Protein AF-A0A1S0TUX2-F1 (afdb_monomer_lite)

Secondary structure (DSSP, 8-state):
---SSSS-HHHHHHHHHHHHHHHHHHHHHHHHHHHHHHHHH--SSS-HHHHHHHHHHHHHHHHHHHHHHHHHHHHHHHHHHHHHHHHHHHHHHHHHHHTT-

Structure (mmCIF, N/CA/C/O backbone):
data_AF-A0A1S0TUX2-F1
#
_entry.id   AF-A0A1S0TUX2-F1
#
loop_
_atom_site.group_PDB
_atom_site.id
_atom_site.type_symbol
_atom_site.label_atom_id
_atom_site.label_alt_id
_atom_site.label_comp_id
_atom_site.label_asym_id
_atom_site.label_entity_id
_atom_site.label_seq_id
_atom_site.pdbx_PDB_ins_code
_atom_site.Cartn_x
_atom_site.Cartn_y
_atom_site.Cartn_z
_atom_site.occupancy
_atom_site.B_iso_or_equiv
_atom_site.auth_seq_id
_atom_site.auth_comp_id
_atom_site.auth_asym_id
_atom_site.auth_atom_id
_atom_site.pdbx_PDB_model_num
ATOM 1 N N . MET A 1 1 ? 11.497 -15.863 -31.016 1.00 40.25 1 MET A N 1
ATOM 2 C CA . MET A 1 1 ? 10.379 -15.777 -30.049 1.00 40.25 1 MET A CA 1
ATOM 3 C C . MET A 1 1 ? 10.828 -14.872 -28.904 1.00 40.25 1 MET A C 1
ATOM 5 O O . MET A 1 1 ? 10.966 -15.331 -27.785 1.00 40.25 1 MET A O 1
ATOM 9 N N . GLU A 1 2 ? 11.103 -13.600 -29.212 1.00 45.62 2 GLU A N 1
ATOM 10 C CA . GLU A 1 2 ? 11.770 -12.631 -28.312 1.00 45.62 2 GLU A CA 1
ATOM 11 C C . GLU A 1 2 ? 11.108 -11.239 -28.382 1.00 45.62 2 GLU A C 1
ATOM 13 O O . GLU A 1 2 ? 11.702 -10.223 -28.053 1.00 45.62 2 GLU A O 1
ATOM 18 N N . GLU A 1 3 ? 9.842 -11.183 -28.801 1.00 41.94 3 GLU A N 1
ATOM 19 C CA . GLU A 1 3 ? 9.097 -9.928 -29.008 1.00 41.94 3 GLU A CA 1
ATOM 20 C C . GLU A 1 3 ? 8.138 -9.598 -27.839 1.00 41.94 3 GLU A C 1
ATOM 22 O O . GLU A 1 3 ? 7.214 -8.806 -27.996 1.00 41.94 3 GLU A O 1
ATOM 27 N N . LEU A 1 4 ? 8.312 -10.201 -26.651 1.00 47.91 4 LEU A N 1
ATOM 28 C CA . LEU A 1 4 ? 7.340 -10.095 -25.546 1.00 47.91 4 LEU A CA 1
ATOM 29 C C . LEU A 1 4 ? 7.915 -9.587 -24.209 1.00 47.91 4 LEU A C 1
ATOM 31 O O . LEU A 1 4 ? 7.454 -10.013 -23.152 1.00 47.91 4 LEU A O 1
ATOM 35 N N . GLU A 1 5 ? 8.882 -8.665 -24.217 1.00 50.88 5 GLU A N 1
ATOM 36 C CA . GLU A 1 5 ? 9.395 -8.084 -22.956 1.00 50.88 5 GLU A CA 1
ATOM 37 C C . GLU A 1 5 ? 9.461 -6.548 -22.897 1.00 50.88 5 GLU A C 1
ATOM 39 O O . GLU A 1 5 ? 9.596 -5.994 -21.810 1.00 50.88 5 GLU A O 1
ATOM 44 N N . VAL A 1 6 ? 9.235 -5.825 -24.003 1.00 55.56 6 VAL A N 1
ATOM 45 C CA . VAL A 1 6 ? 9.420 -4.353 -24.035 1.00 55.56 6 VAL A CA 1
ATOM 46 C C . VAL A 1 6 ? 8.102 -3.549 -24.065 1.00 55.56 6 VAL A C 1
ATOM 48 O O . VAL A 1 6 ? 8.083 -2.383 -23.680 1.00 55.56 6 VAL A O 1
ATOM 51 N N . THR A 1 7 ? 6.955 -4.167 -24.381 1.00 47.88 7 THR A N 1
ATOM 52 C CA . THR A 1 7 ? 5.625 -3.499 -24.392 1.00 47.88 7 THR A CA 1
ATOM 53 C C . THR A 1 7 ? 4.766 -3.806 -23.145 1.00 47.88 7 THR A C 1
ATOM 55 O O . THR A 1 7 ? 3.688 -3.246 -22.973 1.00 47.88 7 THR A O 1
ATOM 58 N N . ARG A 1 8 ? 5.241 -4.657 -22.218 1.00 52.38 8 ARG A N 1
ATOM 59 C CA . ARG A 1 8 ? 4.504 -5.140 -21.020 1.00 52.38 8 ARG A CA 1
ATOM 60 C C . ARG A 1 8 ? 4.557 -4.191 -19.805 1.00 52.38 8 ARG A C 1
ATOM 62 O O . ARG A 1 8 ? 4.007 -4.493 -18.746 1.00 52.38 8 ARG A O 1
ATOM 69 N N . HIS A 1 9 ? 5.196 -3.032 -19.936 1.00 56.84 9 HIS A N 1
ATOM 70 C CA . HIS A 1 9 ? 5.366 -2.083 -18.834 1.00 56.84 9 HIS A CA 1
ATOM 71 C C . HIS A 1 9 ? 4.068 -1.489 -18.229 1.00 56.84 9 HIS A C 1
ATOM 73 O O . HIS A 1 9 ? 4.050 -1.309 -17.010 1.00 56.84 9 HIS A O 1
ATOM 79 N N . PRO A 1 10 ? 2.966 -1.229 -18.970 1.00 59.91 10 PRO A N 1
ATOM 80 C CA . PRO A 1 10 ? 1.741 -0.710 -18.358 1.00 59.91 10 PRO A CA 1
ATOM 81 C C . PRO A 1 10 ? 0.923 -1.808 -17.666 1.00 59.91 10 PRO A C 1
ATOM 83 O O . PRO A 1 10 ? 0.362 -1.567 -16.603 1.00 59.91 10 PRO A O 1
ATOM 86 N N . THR A 1 11 ? 0.876 -3.025 -18.216 1.00 68.38 11 THR A N 1
ATOM 87 C CA . THR A 1 11 ? -0.034 -4.086 -17.752 1.00 68.38 11 THR A CA 1
ATOM 88 C C . THR A 1 11 ? 0.420 -4.722 -16.443 1.00 68.38 11 THR A C 1
ATOM 90 O O . THR A 1 11 ? -0.412 -5.020 -15.595 1.00 68.38 11 THR A O 1
ATOM 93 N N . LEU A 1 12 ? 1.727 -4.916 -16.241 1.00 70.00 12 LEU A N 1
ATOM 94 C CA . LEU A 1 12 ? 2.244 -5.503 -14.999 1.00 70.00 12 LEU A CA 1
ATOM 95 C C . LEU A 1 12 ? 2.072 -4.550 -13.810 1.00 70.00 12 LEU A C 1
ATOM 97 O O . LEU A 1 12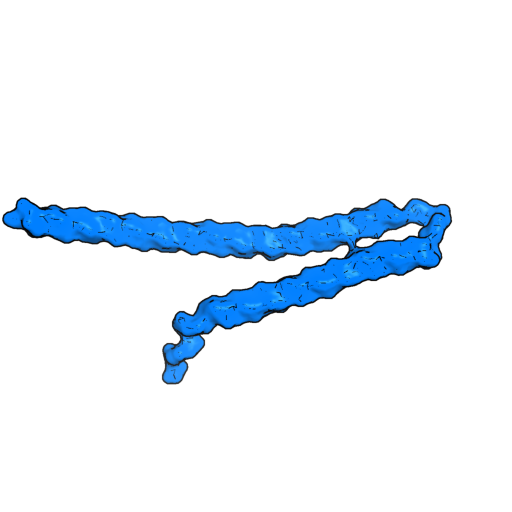 ? 1.669 -4.980 -12.729 1.00 70.00 12 LEU A O 1
ATOM 101 N N . LEU A 1 13 ? 2.308 -3.252 -14.031 1.00 71.94 13 LEU A N 1
ATOM 102 C CA . LEU A 1 13 ? 1.994 -2.209 -13.057 1.00 71.94 13 LEU A CA 1
ATOM 103 C C . LEU A 1 13 ? 0.492 -2.176 -12.772 1.00 71.94 13 LEU A C 1
ATOM 105 O O . LEU A 1 13 ? 0.114 -2.197 -11.610 1.00 71.94 13 LEU A O 1
ATOM 109 N N . LEU A 1 14 ? -0.363 -2.217 -13.799 1.00 74.38 14 LEU A N 1
ATOM 110 C CA . LEU A 1 14 ? -1.822 -2.266 -13.630 1.00 74.38 14 LEU A CA 1
ATOM 111 C C . LEU A 1 14 ? -2.277 -3.472 -12.804 1.00 74.38 14 LEU A C 1
ATOM 113 O O . LEU A 1 14 ? -3.092 -3.316 -11.902 1.00 74.38 14 LEU A O 1
ATOM 117 N N . ILE A 1 15 ? -1.726 -4.656 -13.074 1.00 80.38 15 ILE A N 1
ATOM 118 C CA . ILE A 1 15 ? -2.027 -5.884 -12.328 1.00 80.38 15 ILE A CA 1
ATOM 119 C C . ILE A 1 15 ? -1.545 -5.761 -10.881 1.00 80.38 15 ILE A C 1
ATOM 121 O O . ILE A 1 15 ? -2.283 -6.106 -9.963 1.00 80.38 15 ILE A O 1
ATOM 125 N N . THR A 1 16 ? -0.340 -5.229 -10.667 1.00 76.00 16 THR A N 1
ATOM 126 C CA . THR A 1 16 ? 0.236 -5.044 -9.328 1.00 76.00 16 THR A CA 1
ATOM 127 C C . THR A 1 16 ? -0.584 -4.041 -8.523 1.00 76.00 16 THR A C 1
ATOM 129 O O . THR A 1 16 ? -1.006 -4.349 -7.412 1.00 76.00 16 THR A O 1
ATOM 132 N N . TYR A 1 17 ? -0.893 -2.878 -9.101 1.00 76.81 17 TYR A N 1
ATOM 133 C CA . TYR A 1 17 ? -1.746 -1.866 -8.483 1.00 76.81 17 TYR A CA 1
ATOM 134 C C . TYR A 1 17 ? -3.151 -2.406 -8.216 1.00 76.81 17 TYR A C 1
ATOM 136 O O . TYR A 1 17 ? -3.661 -2.237 -7.115 1.00 76.81 17 TYR A O 1
ATOM 144 N N . SER A 1 18 ? -3.766 -3.097 -9.177 1.00 82.69 18 SER A N 1
ATOM 145 C CA . SER A 1 18 ? -5.102 -3.681 -9.023 1.00 82.69 18 SER A CA 1
ATOM 146 C C . SER A 1 18 ? -5.150 -4.729 -7.909 1.00 82.69 18 SER A C 1
ATOM 148 O O . SER A 1 18 ? -6.035 -4.671 -7.053 1.00 82.69 18 SER A O 1
ATOM 150 N N . ALA A 1 19 ? -4.181 -5.646 -7.862 1.00 82.50 19 ALA A N 1
ATOM 151 C CA . ALA A 1 19 ? -4.088 -6.659 -6.813 1.00 82.50 19 ALA A CA 1
ATOM 152 C C . ALA A 1 19 ? -3.920 -6.018 -5.429 1.00 82.50 19 ALA A C 1
ATOM 154 O O . ALA A 1 19 ? -4.586 -6.406 -4.470 1.00 82.50 19 ALA A O 1
ATOM 155 N N . PHE A 1 20 ? -3.089 -4.983 -5.341 1.00 82.00 20 PHE A N 1
ATOM 156 C CA . PHE A 1 20 ? -2.847 -4.256 -4.105 1.00 82.00 20 PHE A CA 1
ATOM 157 C C . PHE A 1 20 ? -4.086 -3.482 -3.636 1.00 82.00 20 PHE A C 1
ATOM 159 O O . PHE A 1 20 ? -4.488 -3.615 -2.485 1.00 82.00 20 PHE A O 1
ATOM 166 N N . TYR A 1 21 ? -4.754 -2.745 -4.529 1.00 78.44 21 TYR A N 1
ATOM 167 C CA . TYR A 1 21 ? -6.021 -2.062 -4.232 1.00 78.44 21 TYR A CA 1
ATOM 168 C C . TYR A 1 21 ? -7.117 -3.039 -3.788 1.00 78.44 21 TYR A C 1
ATOM 170 O O . TYR A 1 21 ? -7.888 -2.731 -2.882 1.00 78.44 21 TYR A O 1
ATOM 178 N N . SER A 1 22 ? -7.162 -4.233 -4.379 1.00 86.38 22 SER A N 1
ATOM 179 C CA . SER A 1 22 ? -8.104 -5.285 -3.982 1.00 86.38 22 SER A CA 1
ATOM 180 C C . SER A 1 22 ? -7.792 -5.821 -2.581 1.00 86.38 22 SER A C 1
ATOM 182 O O . SER A 1 22 ? -8.696 -5.974 -1.761 1.00 86.38 22 SER A O 1
ATOM 184 N N . ALA A 1 23 ? -6.511 -6.051 -2.274 1.00 82.06 23 ALA A N 1
ATOM 185 C CA . ALA A 1 23 ? -6.067 -6.462 -0.944 1.00 82.06 23 ALA A CA 1
ATOM 186 C C . ALA A 1 23 ? -6.382 -5.392 0.111 1.00 82.06 23 ALA A C 1
ATOM 188 O O . ALA A 1 23 ? -6.872 -5.723 1.187 1.00 82.06 23 ALA A O 1
ATOM 189 N N . LEU A 1 24 ? -6.186 -4.113 -0.219 1.00 84.12 24 LEU A N 1
ATOM 190 C CA . LEU A 1 24 ? -6.557 -2.989 0.639 1.00 84.12 24 LEU A CA 1
ATOM 191 C C . LEU A 1 24 ? -8.047 -2.932 0.915 1.00 84.12 24 LEU A C 1
ATOM 193 O O . LEU A 1 24 ? -8.453 -2.704 2.050 1.00 84.12 24 LEU A O 1
ATOM 197 N N . PHE A 1 25 ? -8.854 -3.119 -0.126 1.00 83.62 25 PHE A N 1
ATOM 198 C CA . PHE A 1 25 ? -10.298 -3.100 0.001 1.00 83.62 25 PHE A CA 1
ATOM 199 C C . PHE A 1 25 ? -10.768 -4.203 0.946 1.00 83.62 25 PHE A C 1
ATOM 201 O O . PHE A 1 25 ? -11.512 -3.922 1.880 1.00 83.62 25 PHE A O 1
ATOM 208 N N . LEU A 1 26 ? -10.276 -5.433 0.767 1.00 85.56 26 LEU A N 1
ATOM 209 C CA . LEU A 1 26 ? -10.592 -6.547 1.659 1.00 85.56 26 LEU A CA 1
ATOM 210 C C . LEU A 1 26 ? -10.097 -6.290 3.079 1.00 85.56 26 LEU A C 1
ATOM 212 O O . LEU A 1 26 ? -10.840 -6.510 4.027 1.00 85.56 26 LEU A O 1
ATOM 216 N N . LEU A 1 27 ? -8.873 -5.794 3.236 1.00 82.00 27 LEU A N 1
ATOM 217 C CA . LEU A 1 27 ? -8.276 -5.564 4.542 1.00 82.00 27 LEU A CA 1
ATOM 218 C C . LEU A 1 27 ? -8.973 -4.415 5.298 1.00 82.00 27 LEU A C 1
ATOM 220 O O . LEU A 1 27 ? -9.202 -4.517 6.501 1.00 82.00 27 LEU A O 1
ATOM 224 N N . GLY A 1 28 ? -9.421 -3.378 4.586 1.00 77.38 28 GLY A N 1
ATOM 225 C CA . GLY A 1 28 ? -10.292 -2.330 5.116 1.00 77.38 28 GLY A CA 1
ATOM 226 C C . GLY A 1 28 ? -11.699 -2.839 5.440 1.00 77.38 28 GLY A C 1
ATOM 227 O O . GLY A 1 28 ? -12.260 -2.467 6.470 1.00 77.38 28 GLY A O 1
ATOM 228 N N . LEU A 1 29 ? -12.264 -3.731 4.619 1.00 82.88 29 LEU A N 1
ATOM 229 C CA . LEU A 1 29 ? -13.546 -4.379 4.906 1.00 82.88 29 LEU A CA 1
ATOM 230 C C . LEU A 1 29 ? -13.446 -5.240 6.171 1.00 82.88 29 LEU A C 1
ATOM 232 O O . LEU A 1 29 ? -14.315 -5.162 7.037 1.00 82.88 29 LEU A O 1
ATOM 236 N N . PHE A 1 30 ? -12.370 -6.018 6.309 1.00 80.88 30 PHE A N 1
ATOM 237 C CA . PHE A 1 30 ? -12.092 -6.844 7.479 1.00 80.88 30 PHE A CA 1
ATOM 238 C C . PHE A 1 30 ? -11.863 -5.992 8.724 1.00 80.88 30 PHE A C 1
ATOM 240 O O . PHE A 1 30 ? -12.530 -6.236 9.721 1.00 80.88 30 PHE A O 1
ATOM 247 N N . GLY A 1 31 ? -11.014 -4.961 8.673 1.00 76.12 31 GLY A N 1
ATOM 248 C CA . GLY A 1 31 ? -10.773 -4.070 9.815 1.00 76.12 31 GLY A CA 1
ATOM 249 C C . GLY A 1 31 ? -12.053 -3.394 10.318 1.00 76.12 31 GLY A C 1
ATOM 250 O O . GLY A 1 31 ? -12.313 -3.373 11.521 1.00 76.12 31 GLY A O 1
ATOM 251 N N . ASN A 1 32 ? -12.908 -2.931 9.399 1.00 76.44 32 ASN A N 1
ATOM 252 C CA . ASN A 1 32 ? -14.202 -2.338 9.746 1.00 76.44 32 ASN A CA 1
ATOM 253 C C . ASN A 1 32 ? -15.213 -3.371 10.266 1.00 76.44 32 ASN A C 1
ATOM 255 O O . ASN A 1 32 ? -15.888 -3.126 11.264 1.00 76.44 32 ASN A O 1
ATOM 259 N N . THR A 1 33 ? -15.311 -4.541 9.632 1.00 78.44 33 THR A N 1
ATOM 260 C CA . THR A 1 33 ? -16.252 -5.597 10.047 1.00 78.44 33 THR A CA 1
ATOM 261 C C . THR A 1 33 ? -15.866 -6.172 11.404 1.00 78.44 33 THR A C 1
ATOM 263 O O . THR A 1 33 ? -16.732 -6.397 12.242 1.00 78.44 33 THR A O 1
ATOM 266 N N . PHE A 1 34 ? -14.570 -6.363 11.652 1.00 73.00 34 PHE A N 1
ATOM 267 C CA . PHE A 1 34 ? -14.051 -6.845 12.927 1.00 73.00 34 PHE A CA 1
ATOM 268 C C . PHE A 1 34 ? -14.357 -5.829 14.035 1.00 73.00 34 PHE A C 1
ATOM 270 O O . PHE A 1 34 ? -14.909 -6.203 15.068 1.00 73.00 34 PHE A O 1
ATOM 277 N N . ALA A 1 35 ? -14.118 -4.535 13.783 1.00 68.19 35 ALA A N 1
ATOM 278 C CA . ALA A 1 35 ? -14.469 -3.459 14.712 1.00 68.19 35 ALA A CA 1
ATOM 279 C C . ALA A 1 35 ? -15.957 -3.454 15.090 1.00 68.19 35 ALA A C 1
ATOM 281 O O . ALA A 1 35 ? -16.286 -3.352 16.270 1.00 68.19 35 ALA A O 1
ATOM 282 N N . VAL A 1 36 ? -16.857 -3.622 14.119 1.00 75.00 36 VAL A N 1
ATOM 283 C CA . VAL A 1 36 ? -18.304 -3.674 14.384 1.00 75.00 36 VAL A CA 1
ATOM 284 C C . VAL A 1 36 ? -18.697 -4.963 15.111 1.00 75.00 36 VAL A C 1
ATOM 286 O O . VAL A 1 36 ? -19.446 -4.918 16.084 1.00 75.00 36 VAL A O 1
ATOM 289 N N . LEU A 1 37 ? -18.172 -6.112 14.683 1.00 73.94 37 LEU A N 1
ATOM 290 C CA . LEU A 1 37 ? -18.492 -7.413 15.269 1.00 73.94 37 LEU A CA 1
ATOM 291 C C . LEU A 1 37 ? -18.065 -7.493 16.742 1.00 73.94 37 LEU A C 1
ATOM 293 O O . LEU A 1 37 ? -18.798 -8.017 17.575 1.00 73.94 37 LEU A O 1
ATOM 297 N N . SER A 1 38 ? -16.930 -6.891 17.086 1.00 65.81 38 SER A N 1
ATOM 298 C CA . SER A 1 38 ? -16.474 -6.736 18.468 1.00 65.81 38 SER A CA 1
ATOM 299 C C . SER A 1 38 ? -17.478 -6.064 19.387 1.00 65.81 38 SER A C 1
ATOM 301 O O . SER A 1 38 ? -17.780 -6.563 20.472 1.00 65.81 38 SER A O 1
ATOM 303 N N . VAL A 1 39 ? -17.999 -4.924 18.924 1.00 69.31 39 VAL A N 1
ATOM 304 C CA . VAL A 1 39 ? -18.927 -4.081 19.675 1.00 69.31 39 VAL A CA 1
ATOM 305 C C . VAL A 1 39 ? -20.210 -4.850 19.973 1.00 69.31 39 VAL A C 1
ATOM 307 O O . VAL A 1 39 ? -20.806 -4.664 21.030 1.00 69.31 39 VAL A O 1
ATOM 310 N N . ILE A 1 40 ? -20.608 -5.747 19.067 1.00 68.81 40 ILE A N 1
ATOM 311 C CA . ILE A 1 40 ? -21.800 -6.583 19.222 1.00 68.81 40 ILE A CA 1
ATOM 312 C C . ILE A 1 40 ? -21.543 -7.757 20.182 1.00 68.81 40 ILE A C 1
ATOM 314 O O . ILE A 1 40 ? -22.437 -8.118 20.944 1.00 68.81 40 ILE A O 1
ATOM 318 N N . ILE A 1 41 ? -20.345 -8.356 20.169 1.00 69.06 41 ILE A N 1
ATOM 319 C CA . ILE A 1 41 ? -20.062 -9.586 20.929 1.00 69.06 41 ILE A CA 1
ATOM 320 C C . ILE A 1 41 ? -19.697 -9.306 22.403 1.00 69.06 41 ILE A C 1
ATOM 322 O O . ILE A 1 41 ? -20.100 -10.085 23.265 1.00 69.06 41 ILE A O 1
ATOM 326 N N . HIS A 1 42 ? -18.989 -8.217 22.742 1.00 59.97 42 HIS A N 1
ATOM 327 C CA . HIS A 1 42 ? -18.531 -7.976 24.127 1.00 59.97 42 HIS A CA 1
ATOM 328 C C . HIS A 1 42 ? -18.671 -6.510 24.599 1.00 59.97 42 HIS A C 1
ATOM 330 O O . HIS A 1 42 ? -17.718 -5.736 24.518 1.00 59.97 42 HIS A O 1
ATOM 336 N N . PRO A 1 43 ? -19.820 -6.117 25.183 1.00 59.06 43 PRO A N 1
ATOM 337 C CA . PRO A 1 43 ? -20.062 -4.736 25.620 1.00 59.06 43 PRO A CA 1
ATOM 338 C C . PRO A 1 43 ? -19.462 -4.327 26.987 1.00 59.06 43 PRO A C 1
ATOM 340 O O . PRO A 1 43 ? -19.576 -3.163 27.356 1.00 59.06 43 PRO A O 1
ATOM 343 N N . GLN A 1 44 ? -18.860 -5.234 27.775 1.00 57.31 44 GLN A N 1
ATOM 344 C CA . GLN A 1 44 ? -18.706 -5.029 29.237 1.00 57.31 44 GLN A CA 1
ATOM 345 C C . GLN A 1 44 ? -17.271 -4.914 29.792 1.00 57.31 44 GLN A C 1
ATOM 347 O O . GLN A 1 44 ? -17.103 -4.539 30.949 1.00 57.31 44 GLN A O 1
ATOM 352 N N . LEU A 1 45 ? -16.213 -5.185 29.024 1.00 44.72 45 LEU A N 1
ATOM 353 C CA . LEU A 1 45 ? -14.828 -5.020 29.492 1.00 44.72 45 LEU A CA 1
ATOM 354 C C . LEU A 1 45 ? -14.008 -4.412 28.353 1.00 44.72 45 LEU A C 1
ATOM 356 O O . LEU A 1 45 ? -13.995 -4.977 27.267 1.00 44.72 45 LEU A O 1
ATOM 360 N N . ARG A 1 46 ? -13.394 -3.240 28.586 1.00 56.88 46 ARG A N 1
ATOM 361 C CA . ARG A 1 46 ? -12.469 -2.513 27.685 1.00 56.88 46 ARG A CA 1
ATOM 362 C C . ARG A 1 46 ? -12.019 -3.320 26.455 1.00 56.88 46 ARG A C 1
ATOM 364 O O . ARG A 1 46 ? -11.139 -4.158 26.598 1.00 56.88 46 ARG A O 1
ATOM 371 N N . SER A 1 47 ? -12.504 -3.005 25.255 1.00 58.72 47 SER A N 1
ATOM 372 C CA . SER A 1 47 ? -11.722 -3.341 24.052 1.00 58.72 47 SER A CA 1
ATOM 373 C C . SER A 1 47 ? -12.082 -2.556 22.784 1.00 58.72 47 SER A C 1
ATOM 375 O O . SER A 1 47 ? -11.547 -2.836 21.720 1.00 58.72 47 SER A O 1
ATOM 377 N N . SER A 1 48 ? -12.884 -1.483 22.852 1.00 53.75 48 SER A N 1
ATOM 378 C CA . SER A 1 48 ? -12.953 -0.536 21.719 1.00 53.75 48 SER A CA 1
ATOM 379 C C . SER A 1 48 ? -11.554 -0.018 21.338 1.00 53.75 48 SER A C 1
ATOM 381 O O . SER A 1 48 ? -11.282 0.244 20.171 1.00 53.75 48 SER A O 1
ATOM 383 N N . THR A 1 49 ? -10.642 0.061 22.316 1.00 66.94 49 THR A N 1
ATOM 384 C CA . THR A 1 49 ? -9.238 0.441 22.126 1.00 66.94 49 THR A CA 1
ATOM 385 C C . TH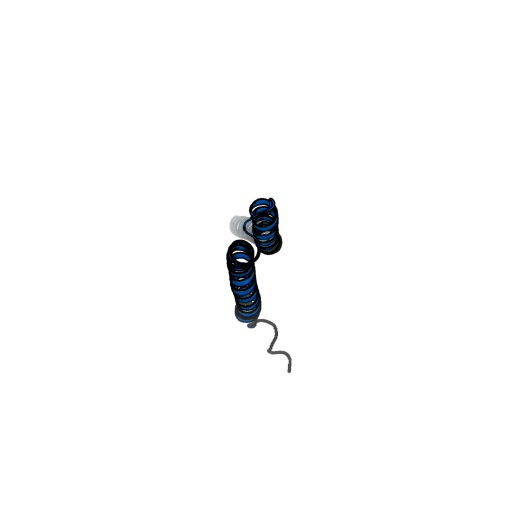R A 1 49 ? -8.411 -0.614 21.383 1.00 66.94 49 THR A C 1
ATOM 387 O O . THR A 1 49 ? -7.669 -0.219 20.494 1.00 66.94 49 THR A O 1
ATOM 390 N N . ASP A 1 50 ? -8.540 -1.923 21.648 1.00 69.50 50 ASP A N 1
ATOM 391 C CA . ASP A 1 50 ? -7.752 -2.929 20.900 1.00 69.50 50 ASP A CA 1
ATOM 392 C C . ASP A 1 50 ? -8.194 -3.028 19.438 1.00 69.50 50 ASP A C 1
ATOM 394 O O . ASP A 1 50 ? -7.378 -3.268 18.551 1.00 69.50 50 ASP A O 1
ATOM 398 N N . TYR A 1 51 ? -9.473 -2.772 19.156 1.00 67.31 51 TYR A N 1
ATOM 399 C CA . TYR A 1 51 ? -9.973 -2.700 17.783 1.00 67.31 51 TYR A CA 1
ATOM 400 C C . TYR A 1 51 ? -9.529 -1.435 17.063 1.00 67.31 51 TYR A C 1
ATOM 402 O O . TYR A 1 51 ? -9.179 -1.495 15.885 1.00 67.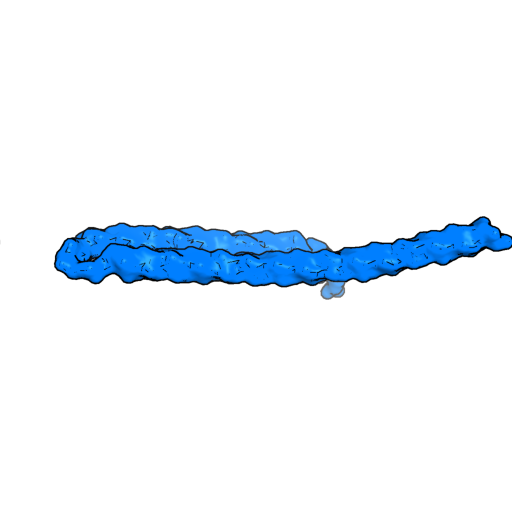31 51 TYR A O 1
ATOM 410 N N . LEU A 1 52 ? -9.486 -0.303 17.769 1.00 68.75 52 LEU A N 1
ATOM 411 C CA . LEU A 1 52 ? -8.885 0.918 17.246 1.00 68.75 52 LEU A CA 1
ATOM 412 C C . LEU A 1 52 ? -7.401 0.693 16.926 1.00 68.75 52 LEU A C 1
ATOM 414 O O . LEU A 1 52 ? -6.957 1.057 15.844 1.00 68.75 52 LEU A O 1
ATOM 418 N N . ILE A 1 53 ? -6.656 0.042 17.827 1.00 81.00 53 ILE A N 1
ATOM 419 C CA . ILE A 1 53 ? -5.240 -0.297 17.631 1.00 81.00 53 ILE A CA 1
ATOM 420 C C . ILE A 1 53 ? -5.073 -1.252 16.446 1.00 81.00 53 ILE A C 1
ATOM 422 O O . ILE A 1 53 ? -4.189 -1.044 15.622 1.00 81.00 53 ILE A O 1
ATOM 426 N N . SER A 1 54 ? -5.933 -2.263 16.312 1.00 76.12 54 SER A N 1
ATOM 427 C CA . SER A 1 54 ? -5.885 -3.215 15.199 1.00 76.12 54 SER A CA 1
ATOM 428 C C . SER A 1 54 ? -6.207 -2.558 13.853 1.00 76.12 54 SER A C 1
ATOM 430 O O . SER A 1 54 ? -5.471 -2.757 12.887 1.00 76.12 54 SER A O 1
ATOM 432 N N . SER A 1 55 ? -7.255 -1.733 13.781 1.00 78.06 55 SER A N 1
ATOM 433 C CA . SER A 1 55 ? -7.630 -0.998 12.566 1.00 78.06 55 SER A CA 1
ATOM 434 C C . SER A 1 55 ? -6.566 0.035 12.179 1.00 78.06 55 SER A C 1
ATOM 436 O O . SER A 1 55 ? -6.187 0.121 11.012 1.00 78.06 55 SER A O 1
ATOM 438 N N . LEU A 1 56 ? -6.000 0.745 13.162 1.00 83.25 56 LEU A N 1
ATOM 439 C CA . LEU A 1 56 ? -4.902 1.687 12.952 1.00 83.25 56 LEU A CA 1
ATOM 440 C C . LEU A 1 56 ? -3.629 0.974 12.479 1.00 83.25 56 LEU A C 1
ATOM 442 O O . LEU A 1 56 ? -3.033 1.404 11.502 1.00 83.25 56 LEU A O 1
ATOM 446 N N . ALA A 1 57 ? -3.258 -0.157 13.088 1.00 84.31 57 ALA A N 1
ATOM 447 C CA . ALA A 1 57 ? -2.116 -0.963 12.648 1.00 84.31 57 ALA A CA 1
ATOM 448 C C . ALA A 1 57 ? -2.309 -1.505 11.224 1.00 84.31 57 ALA A C 1
ATOM 450 O O . ALA A 1 57 ? -1.373 -1.555 10.430 1.00 84.31 57 ALA A O 1
ATOM 451 N N . THR A 1 58 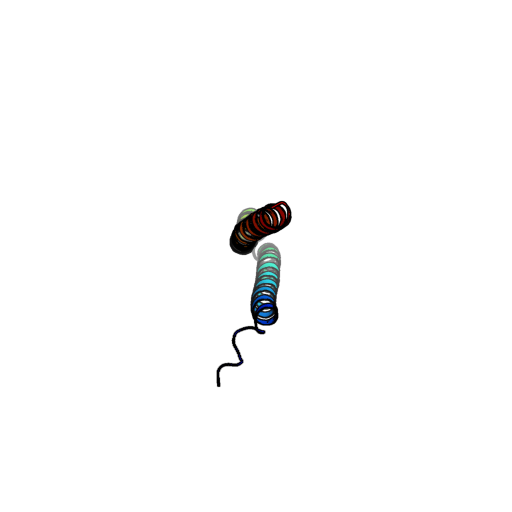? -3.539 -1.880 10.884 1.00 81.19 58 THR A N 1
ATOM 452 C CA . THR A 1 58 ? -3.906 -2.350 9.549 1.00 81.19 58 THR A CA 1
ATOM 453 C C . THR A 1 58 ? -3.802 -1.228 8.511 1.00 81.19 58 THR A C 1
ATOM 455 O O . THR A 1 58 ? -3.249 -1.441 7.433 1.00 81.19 58 THR A O 1
ATOM 458 N N . ALA A 1 59 ? -4.280 -0.025 8.840 1.00 81.94 59 ALA A N 1
ATOM 459 C CA . ALA A 1 59 ? -4.161 1.163 7.999 1.00 81.94 59 ALA A CA 1
ATOM 460 C C . ALA A 1 59 ? -2.698 1.619 7.834 1.00 81.94 59 ALA A C 1
ATOM 462 O O . ALA A 1 59 ? -2.279 1.924 6.718 1.00 81.94 59 ALA A O 1
ATOM 463 N N . ASP A 1 60 ? -1.904 1.596 8.906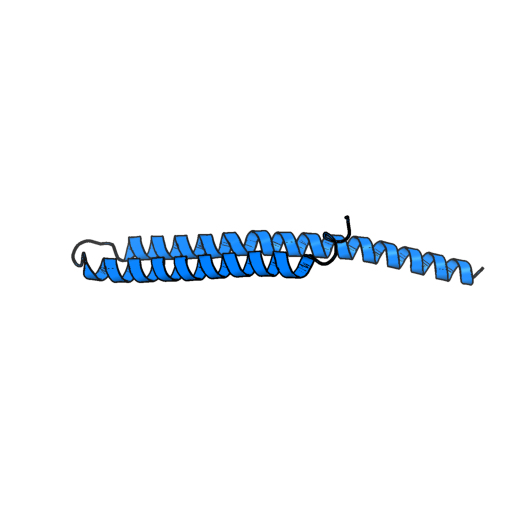 1.00 85.88 60 ASP A N 1
ATOM 464 C CA . ASP A 1 60 ? -0.475 1.926 8.872 1.00 85.88 60 ASP A CA 1
ATOM 465 C C . ASP A 1 60 ? 0.305 0.941 7.999 1.00 85.88 60 ASP A C 1
ATOM 467 O O . ASP A 1 60 ? 1.104 1.361 7.163 1.00 85.88 60 ASP A O 1
ATOM 471 N N . LEU A 1 61 ? 0.039 -0.365 8.111 1.00 82.81 61 LEU A N 1
ATOM 472 C CA . LEU A 1 61 ? 0.644 -1.368 7.230 1.00 82.81 61 LEU A CA 1
ATOM 473 C C . LEU A 1 61 ? 0.270 -1.131 5.763 1.00 82.81 61 LEU A C 1
ATOM 475 O O . LEU A 1 61 ? 1.132 -1.230 4.893 1.00 82.81 61 LEU A O 1
ATOM 479 N N . LEU A 1 62 ? -0.983 -0.762 5.491 1.00 81.88 62 LEU A N 1
ATOM 480 C CA . LEU A 1 62 ? -1.471 -0.374 4.165 1.00 81.88 62 LEU A CA 1
ATOM 481 C C . LEU A 1 62 ? -0.683 0.797 3.573 1.00 81.88 62 LEU A C 1
ATOM 483 O O . LEU A 1 62 ? -0.222 0.737 2.430 1.00 81.88 62 LEU A O 1
ATOM 487 N N . ILE A 1 63 ? -0.531 1.859 4.365 1.00 81.88 63 ILE A N 1
ATOM 488 C CA . ILE A 1 63 ? 0.172 3.077 3.970 1.00 81.88 63 ILE A CA 1
ATOM 489 C C . ILE A 1 63 ? 1.655 2.781 3.767 1.00 81.88 63 ILE A C 1
ATOM 491 O O . ILE A 1 63 ? 2.202 3.168 2.740 1.00 81.88 63 ILE A O 1
ATOM 495 N N . ILE A 1 64 ? 2.304 2.065 4.688 1.00 85.31 64 ILE A N 1
ATOM 496 C CA . ILE A 1 64 ? 3.724 1.700 4.594 1.00 85.31 64 ILE A CA 1
ATOM 497 C C . ILE A 1 64 ? 3.980 0.869 3.333 1.00 85.31 64 ILE A C 1
ATOM 499 O O . ILE A 1 64 ? 4.905 1.167 2.571 1.00 85.31 64 ILE A O 1
ATOM 503 N N . LEU A 1 65 ? 3.133 -0.131 3.079 1.00 80.81 65 LEU A N 1
ATOM 504 C CA . LEU A 1 65 ? 3.267 -1.031 1.941 1.00 80.81 65 LEU A CA 1
ATOM 505 C C . LEU A 1 65 ? 3.076 -0.286 0.609 1.00 80.81 65 LEU A C 1
ATOM 507 O O . LEU A 1 65 ? 3.684 -0.690 -0.372 1.00 80.81 65 LEU A O 1
ATOM 511 N N . PHE A 1 66 ? 2.259 0.773 0.537 1.00 79.38 66 PHE A N 1
ATOM 512 C CA . PHE A 1 66 ? 2.102 1.579 -0.685 1.00 79.38 66 PHE A CA 1
ATOM 513 C C . PHE A 1 66 ? 3.154 2.680 -0.822 1.00 79.38 66 PHE A C 1
ATOM 515 O O . PHE A 1 66 ? 3.649 2.948 -1.921 1.00 79.38 66 PHE A O 1
ATOM 522 N N . CYS A 1 67 ? 3.488 3.332 0.287 1.00 80.69 67 CYS A N 1
ATOM 523 C CA . CYS A 1 67 ? 4.394 4.468 0.337 1.00 80.69 67 CYS A CA 1
ATOM 524 C C . CYS A 1 67 ? 5.812 4.053 -0.058 1.00 80.69 67 CYS A C 1
ATOM 526 O O . CYS A 1 67 ? 6.433 4.718 -0.886 1.00 80.69 67 CYS A O 1
ATOM 528 N N . LEU A 1 68 ? 6.300 2.921 0.455 1.00 82.44 68 LEU A N 1
ATOM 529 C CA . LEU A 1 68 ? 7.648 2.428 0.170 1.00 82.44 68 LEU A CA 1
ATOM 530 C C . LEU A 1 68 ? 7.896 2.146 -1.322 1.00 82.44 68 LEU A C 1
ATOM 532 O O . LEU A 1 68 ? 8.787 2.779 -1.887 1.00 82.44 68 LEU A O 1
ATOM 536 N N . PRO A 1 69 ? 7.137 1.267 -2.005 1.00 76.00 69 PRO A N 1
ATOM 537 C CA . PRO A 1 69 ? 7.375 0.966 -3.413 1.00 76.00 69 PRO A CA 1
ATOM 538 C C . PRO A 1 69 ? 7.132 2.178 -4.309 1.00 76.00 69 PRO A C 1
ATOM 540 O O . PRO A 1 69 ? 7.890 2.385 -5.250 1.00 76.00 69 PRO A O 1
ATOM 543 N N . THR A 1 70 ? 6.138 3.019 -4.006 1.00 77.06 70 THR A N 1
ATOM 544 C CA . THR A 1 70 ? 5.857 4.224 -4.805 1.00 77.06 70 THR A CA 1
ATOM 545 C C . THR A 1 70 ? 6.976 5.256 -4.679 1.00 77.06 70 THR A C 1
ATOM 547 O O . THR A 1 70 ? 7.417 5.818 -5.680 1.00 77.06 70 THR A O 1
ATOM 550 N N . THR A 1 71 ? 7.481 5.484 -3.466 1.00 84.62 71 THR A N 1
ATOM 551 C CA . THR A 1 71 ? 8.594 6.412 -3.217 1.00 84.62 71 THR A CA 1
ATOM 552 C C . THR A 1 71 ? 9.877 5.910 -3.866 1.00 84.62 71 THR A C 1
ATOM 554 O O . THR A 1 71 ? 10.588 6.671 -4.519 1.00 84.62 71 THR A O 1
ATOM 557 N N . LEU A 1 72 ? 10.164 4.615 -3.736 1.00 77.50 72 LEU A N 1
ATOM 558 C CA . LEU A 1 72 ? 11.358 4.005 -4.313 1.00 77.50 72 LEU A CA 1
ATOM 559 C C . LEU A 1 72 ? 11.301 4.032 -5.848 1.00 77.50 72 LEU A C 1
ATOM 561 O O . LEU A 1 72 ? 12.283 4.406 -6.484 1.00 77.50 72 LEU A O 1
ATOM 565 N N . LEU A 1 73 ? 10.136 3.749 -6.440 1.00 81.44 73 LEU A N 1
ATOM 566 C CA . LEU A 1 73 ? 9.912 3.844 -7.883 1.00 81.44 73 LEU A CA 1
ATOM 567 C C . LEU A 1 73 ? 10.061 5.283 -8.402 1.00 81.44 73 LEU A C 1
ATOM 569 O O . LEU A 1 73 ? 10.730 5.490 -9.413 1.00 81.44 73 LEU A O 1
ATOM 573 N N . ASN A 1 74 ? 9.500 6.274 -7.701 1.00 81.06 74 ASN A N 1
ATOM 574 C CA . ASN A 1 74 ? 9.656 7.690 -8.054 1.00 81.06 74 ASN A CA 1
ATOM 575 C C . ASN A 1 74 ? 11.120 8.137 -8.006 1.00 81.06 74 ASN A C 1
ATOM 577 O O . ASN A 1 74 ? 11.592 8.796 -8.934 1.00 81.06 74 ASN A O 1
ATOM 581 N N . ASN A 1 75 ? 11.855 7.746 -6.964 1.00 83.88 75 ASN A N 1
ATOM 582 C CA . ASN A 1 75 ? 13.275 8.068 -6.841 1.00 83.88 75 ASN A CA 1
ATOM 583 C C . ASN A 1 75 ? 14.104 7.410 -7.954 1.00 83.88 75 ASN A C 1
ATOM 585 O O . ASN A 1 75 ? 14.967 8.059 -8.542 1.00 83.88 75 ASN A O 1
ATOM 589 N N . LEU A 1 76 ? 13.818 6.149 -8.296 1.00 83.81 76 LEU A N 1
ATOM 590 C CA . LEU A 1 76 ? 14.540 5.429 -9.347 1.00 83.81 76 LEU A CA 1
ATOM 591 C C . LEU A 1 76 ? 14.260 6.003 -10.748 1.00 83.81 76 LEU A C 1
ATOM 593 O O . LEU A 1 76 ? 15.183 6.147 -11.549 1.00 83.81 76 LEU A O 1
ATOM 597 N N . LEU A 1 77 ? 13.002 6.355 -11.040 1.00 85.00 77 LEU A N 1
ATOM 598 C CA . LEU A 1 77 ? 12.605 6.994 -12.301 1.00 85.00 77 LEU A CA 1
ATOM 599 C C . LEU A 1 77 ? 13.234 8.378 -12.454 1.00 85.00 77 LEU A C 1
ATOM 601 O O . LEU A 1 77 ? 13.783 8.686 -13.511 1.00 85.00 77 LEU A O 1
ATOM 605 N N . THR A 1 78 ? 13.203 9.181 -11.390 1.00 85.38 78 THR A N 1
ATOM 606 C CA . THR A 1 78 ? 13.817 10.514 -11.376 1.00 85.38 78 THR A CA 1
ATOM 607 C C . THR A 1 78 ? 15.322 10.412 -11.616 1.00 85.38 78 THR A C 1
ATOM 609 O O . THR A 1 78 ? 15.834 11.069 -12.517 1.00 85.38 78 THR A O 1
ATOM 612 N N . ALA A 1 79 ? 16.016 9.501 -10.922 1.00 84.12 79 ALA A N 1
ATOM 613 C CA . ALA A 1 79 ? 17.449 9.277 -11.121 1.00 84.12 79 ALA A CA 1
ATOM 614 C C . ALA A 1 79 ? 17.788 8.820 -12.554 1.00 84.12 79 ALA A C 1
ATOM 616 O O . ALA A 1 79 ? 18.778 9.261 -13.140 1.00 84.12 79 ALA A O 1
ATOM 617 N N . LYS A 1 80 ? 16.957 7.956 -13.155 1.00 83.62 80 LYS A N 1
ATOM 618 C CA . LYS A 1 80 ? 17.118 7.525 -14.555 1.00 83.62 80 LYS A CA 1
ATOM 619 C C . LYS A 1 80 ? 16.960 8.684 -15.541 1.00 83.62 80 LYS A C 1
ATOM 621 O O . LYS A 1 80 ? 17.735 8.765 -16.494 1.00 83.62 80 LYS A O 1
ATOM 626 N N . LEU A 1 81 ? 15.975 9.556 -15.327 1.00 86.56 81 LEU A N 1
ATOM 627 C CA . LEU A 1 81 ? 15.736 10.723 -16.178 1.00 86.56 81 LEU A CA 1
ATOM 628 C C . LEU A 1 81 ? 16.839 11.770 -16.036 1.00 86.56 81 LEU A C 1
ATOM 630 O O . LEU A 1 81 ? 17.247 12.348 -17.037 1.00 86.56 81 LEU A O 1
ATOM 634 N N . GLU A 1 82 ? 17.357 11.974 -14.829 1.00 84.31 82 GLU A N 1
ATOM 635 C CA . GLU A 1 82 ? 18.422 12.941 -14.563 1.00 84.31 82 GLU A CA 1
ATOM 636 C C . GLU A 1 82 ? 19.732 12.550 -15.265 1.00 84.31 82 GLU A C 1
ATOM 638 O O . GLU A 1 82 ? 20.340 13.379 -15.941 1.00 84.31 82 GLU A O 1
ATOM 643 N N . ILE A 1 83 ? 20.104 11.262 -15.231 1.00 83.12 83 ILE A N 1
ATOM 644 C CA . ILE A 1 83 ? 21.263 10.743 -15.978 1.00 83.12 83 ILE A CA 1
ATOM 645 C C . ILE A 1 83 ? 21.066 10.912 -17.490 1.00 83.12 83 ILE A C 1
ATOM 647 O O . ILE A 1 83 ? 21.982 11.345 -18.186 1.00 83.12 83 ILE A O 1
ATOM 651 N N . HIS A 1 84 ? 19.880 10.580 -18.010 1.00 86.38 84 HIS A N 1
ATOM 652 C CA . HIS A 1 84 ? 19.603 10.670 -19.445 1.00 86.38 84 HIS A CA 1
ATOM 653 C C . HIS A 1 84 ? 19.566 12.124 -19.943 1.00 86.38 84 HIS A C 1
ATOM 655 O O . HIS A 1 84 ? 20.082 12.430 -21.016 1.00 86.38 84 HIS A O 1
ATOM 661 N N . TYR A 1 85 ? 19.004 13.037 -19.149 1.00 84.81 85 TYR A N 1
ATOM 662 C CA . TYR A 1 85 ? 18.963 14.460 -19.470 1.00 84.81 85 TYR 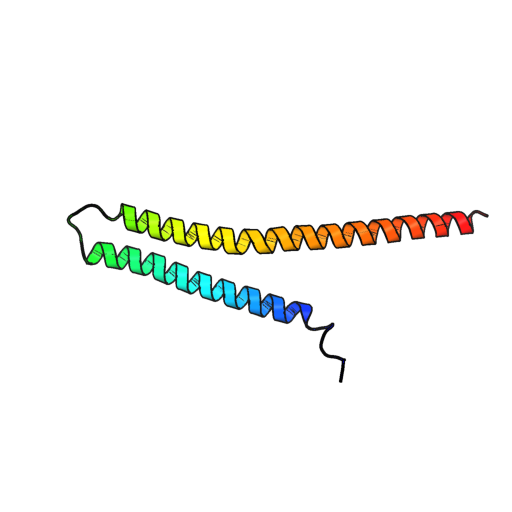A CA 1
ATOM 663 C C . TYR A 1 85 ? 20.359 15.100 -19.438 1.00 84.81 85 TYR A C 1
ATOM 665 O O . TYR A 1 85 ? 20.672 15.918 -20.305 1.00 84.81 85 TYR A O 1
ATOM 673 N N . ASP A 1 86 ? 21.227 14.709 -18.498 1.00 87.19 86 ASP A N 1
ATOM 674 C CA . ASP A 1 86 ? 22.607 15.210 -18.438 1.00 87.19 86 ASP A CA 1
ATOM 675 C C . ASP A 1 86 ? 23.440 14.759 -19.654 1.00 87.19 86 ASP A C 1
ATOM 677 O O . ASP A 1 86 ? 24.208 15.538 -20.224 1.00 87.19 86 ASP A O 1
ATOM 681 N N . GLU A 1 87 ? 23.220 13.526 -20.117 1.00 87.44 87 GLU A N 1
ATOM 682 C CA . GLU A 1 87 ? 23.795 12.972 -21.351 1.00 87.44 87 GLU A CA 1
ATOM 683 C C . GLU A 1 87 ? 23.348 13.770 -22.589 1.00 87.44 87 GLU A C 1
ATOM 685 O O . GLU A 1 87 ? 24.181 14.237 -23.372 1.00 87.44 87 GLU A O 1
ATOM 690 N N . ILE A 1 88 ? 22.041 14.025 -22.725 1.00 85.50 88 ILE A N 1
ATOM 691 C CA . ILE A 1 88 ? 21.483 14.829 -23.824 1.00 85.50 88 ILE A CA 1
ATOM 692 C C . ILE A 1 88 ? 22.017 16.267 -23.783 1.00 85.50 88 ILE A C 1
ATOM 694 O O . ILE A 1 88 ? 22.395 16.817 -24.818 1.00 85.50 88 ILE A O 1
ATOM 698 N N . SER A 1 89 ? 22.095 16.877 -22.601 1.00 87.25 89 SER A N 1
ATOM 699 C CA . SER A 1 89 ? 22.610 18.239 -22.413 1.00 87.25 89 SER A CA 1
ATOM 700 C C . SER A 1 89 ? 24.080 18.361 -22.830 1.00 87.25 89 SER A C 1
ATOM 702 O O . SER A 1 89 ? 24.465 19.307 -23.528 1.00 87.25 89 SER A O 1
ATOM 704 N N . LYS A 1 90 ? 24.909 17.374 -22.471 1.00 87.44 90 LYS A N 1
ATOM 705 C CA . LYS A 1 90 ? 26.309 17.294 -22.910 1.00 87.44 90 LYS A CA 1
ATOM 706 C C . LYS A 1 90 ? 26.409 17.130 -24.423 1.00 87.44 90 LYS A C 1
ATOM 708 O O . LYS A 1 90 ? 27.099 17.923 -25.064 1.00 87.44 90 LYS A O 1
ATOM 713 N N . ASN A 1 91 ? 25.674 16.183 -25.002 1.00 85.31 91 ASN A N 1
ATOM 714 C CA . ASN A 1 91 ? 25.668 15.934 -26.446 1.00 85.31 91 ASN A CA 1
ATOM 715 C C . ASN A 1 91 ? 25.227 17.167 -27.248 1.00 85.31 91 ASN A C 1
ATOM 717 O O . ASN A 1 91 ? 25.880 17.538 -28.225 1.00 85.31 91 ASN A O 1
ATOM 721 N N . ALA A 1 92 ? 24.197 17.879 -26.787 1.00 87.75 92 ALA A N 1
ATOM 722 C CA . ALA A 1 92 ? 23.761 19.131 -27.395 1.00 87.75 92 ALA A CA 1
ATOM 723 C C . ALA A 1 92 ? 24.851 20.215 -27.336 1.00 87.75 92 ALA A C 1
ATOM 725 O O . ALA A 1 92 ? 25.072 20.933 -28.315 1.00 87.75 92 ALA A O 1
ATOM 726 N N . LYS A 1 93 ? 25.583 20.328 -26.221 1.00 85.38 93 LYS A N 1
ATOM 727 C CA . LYS A 1 93 ? 26.710 21.268 -26.111 1.00 85.38 93 LYS A CA 1
ATOM 728 C C . LYS A 1 93 ? 27.861 20.919 -27.057 1.00 85.38 93 LYS A C 1
ATOM 730 O O . LYS A 1 93 ? 28.432 21.830 -27.655 1.00 85.38 93 LYS A O 1
ATOM 735 N N . TYR A 1 94 ? 28.192 19.639 -27.227 1.00 80.38 94 TYR A N 1
ATOM 736 C CA . TYR A 1 94 ? 29.237 19.218 -28.168 1.00 80.38 94 TYR A CA 1
ATOM 737 C C . TYR A 1 94 ? 28.851 19.494 -29.623 1.00 80.38 94 TYR A C 1
ATOM 739 O O . TYR A 1 94 ? 29.676 20.008 -30.378 1.00 80.38 94 TYR A O 1
ATOM 747 N N . ALA A 1 95 ? 27.594 19.240 -29.995 1.00 83.56 95 ALA A N 1
ATOM 748 C CA . ALA A 1 95 ? 27.090 19.512 -31.339 1.00 83.56 95 ALA A CA 1
ATOM 749 C C . ALA A 1 95 ? 27.172 21.007 -31.698 1.00 83.56 95 ALA A C 1
ATOM 751 O O . ALA A 1 95 ? 27.713 21.360 -32.743 1.00 83.56 95 ALA A O 1
ATOM 752 N N . ASN A 1 96 ? 26.727 21.893 -30.797 1.00 84.25 96 ASN A N 1
ATOM 753 C CA . ASN A 1 96 ? 26.809 23.343 -31.014 1.00 84.25 96 ASN A CA 1
ATOM 754 C C . ASN A 1 96 ? 28.258 23.845 -31.104 1.00 84.25 96 ASN A C 1
ATOM 756 O O . ASN A 1 96 ? 28.561 24.761 -31.869 1.00 84.25 96 ASN A O 1
ATOM 760 N N . LYS A 1 97 ? 29.173 23.236 -30.341 1.00 86.50 97 LYS A N 1
ATOM 761 C CA . LYS A 1 97 ? 30.593 23.587 -30.401 1.00 86.50 97 LYS A CA 1
ATOM 762 C C . LYS A 1 97 ? 31.236 23.161 -31.725 1.00 86.50 97 LYS A C 1
ATOM 764 O O . LYS A 1 97 ? 32.033 23.920 -32.268 1.00 86.50 97 LYS A O 1
ATOM 769 N N . ALA A 1 98 ? 30.868 21.999 -32.264 1.00 80.62 98 ALA A N 1
ATOM 770 C CA . ALA A 1 98 ? 31.357 21.522 -33.557 1.00 80.62 98 ALA A CA 1
ATOM 771 C C . ALA A 1 98 ? 30.850 22.364 -34.741 1.00 80.62 98 ALA A C 1
ATOM 773 O O . ALA A 1 98 ? 31.570 22.513 -35.715 1.00 80.62 98 ALA A O 1
ATOM 774 N N . SER A 1 99 ? 29.651 22.952 -34.653 1.00 75.81 99 SER A N 1
ATOM 775 C CA . SER A 1 99 ? 29.123 23.861 -35.686 1.00 75.81 99 SER A CA 1
ATOM 776 C C . SER A 1 99 ? 29.692 25.283 -35.636 1.00 75.81 99 SER A C 1
ATOM 778 O O . SER A 1 99 ? 29.452 26.069 -36.546 1.00 75.81 99 SER A O 1
ATOM 780 N N . SER A 1 100 ? 30.388 25.641 -34.552 1.00 71.69 100 SER A N 1
ATOM 781 C CA . SER A 1 100 ? 31.025 26.958 -34.380 1.00 71.69 100 SER A CA 1
ATOM 782 C C . SER A 1 100 ? 32.494 27.000 -34.824 1.00 71.69 100 SER A C 1
ATOM 784 O O . SER A 1 100 ? 33.159 28.014 -34.617 1.00 71.69 100 SER A O 1
ATOM 786 N N . LEU A 1 101 ? 32.993 25.893 -35.383 1.00 65.19 101 LEU A N 1
ATOM 787 C CA . LEU A 1 101 ? 34.365 25.663 -35.838 1.00 65.19 101 LEU A CA 1
ATOM 788 C C . LEU A 1 101 ? 34.355 25.406 -37.349 1.00 65.19 101 LEU A C 1
ATOM 790 O O . LEU A 1 101 ? 35.270 25.924 -38.022 1.00 65.19 101 LEU A O 1
#

Organism: Loa loa (NCBI:txid7209)

Radius of gyration: 24.9 Å; chains: 1; bounding box: 56×43×65 Å

Sequence (101 aa):
MEELEVTRHPTLLLITYSAFYSALFLLGLFGNTFAVLSVIIHPQLRSSTDYLISSLATADLLIILFCLPTTLLNNLLTAKLEIHYDEISKNAKYANKASSL

Foldseek 3Di:
DPPPDPPCVPVVVVVVVVVLVVVLVVLLVCLVVVLVVVCVPDVDDDDNPVSVVVSVVSVVCSCCVVVVVVVVVVVVVVVVVVVVVVVVVVVVVVVVVVVVD

InterPro domains:
  IPR000276 G protein-coupled receptor, rhodopsin-like [PF00001] (31-78)
  IPR000276 G protein-coupled receptor, rhodopsin-like [PR00237] (16-40)
  IPR000276 G protein-coupled receptor, rhodopsin-like [PR00237] (49-70)
  IPR017452 GPCR, rhodopsin-like, 7TM [PS50262] (31-101)

pLDDT: mean 75.06, std 11.91, range [40.25, 87.75]